Protein AF-A8Y5W8-F1 (afdb_monomer_lite)

InterPro domains:
  IPR005025 NADPH-dependent FMN reductase-like domain [PF03358] (26-63)
  IPR014063 Arsenate resistance ArsH [PTHR43590] (20-64)
  IPR029039 Flavoprotein-like superfamily [G3DSA:3.40.50.360] (1-68)
  IPR029039 Flavoprotein-like superfamily [SSF52218] (18-71)

pLDDT: mean 83.03, std 13.98, range [43.66, 95.5]

Foldseek 3Di:
DDDDPPDDPVPADLQVCVVVVPPAAAEEEDEFDDPDPDGPSVVVSVVVQVRSVSSRHHYDYDDCVVVVPDPPDD

Organism: NCBI:txid358686

Structure (mmCIF, N/CA/C/O backbone):
data_AF-A8Y5W8-F1
#
_entry.id   AF-A8Y5W8-F1
#
loop_
_atom_site.group_PDB
_atom_site.id
_atom_site.type_symbol
_atom_site.label_atom_id
_atom_site.label_alt_id
_atom_site.label_comp_id
_atom_site.label_asym_id
_atom_site.label_entity_id
_atom_site.label_seq_id
_atom_site.pdbx_PDB_ins_code
_atom_site.Cartn_x
_atom_site.Cartn_y
_atom_site.Cartn_z
_atom_site.occupancy
_atom_site.B_iso_or_equiv
_atom_site.auth_seq_id
_atom_site.auth_comp_id
_atom_site.auth_asym_id
_atom_site.auth_atom_id
_atom_site.pdbx_PDB_model_num
ATOM 1 N N . MET A 1 1 ? -2.535 18.273 2.981 1.00 46.97 1 MET A N 1
ATOM 2 C CA . MET A 1 1 ? -3.849 17.648 2.738 1.00 46.97 1 MET A CA 1
ATOM 3 C C . MET A 1 1 ? -3.632 16.619 1.650 1.00 46.97 1 MET A C 1
ATOM 5 O O . MET A 1 1 ? -3.381 17.011 0.515 1.00 46.97 1 MET A O 1
ATOM 9 N N . GLU A 1 2 ? -3.538 15.339 2.011 1.00 61.75 2 GLU A N 1
ATOM 10 C CA . GLU A 1 2 ? -3.337 14.287 1.014 1.00 61.75 2 GLU A CA 1
ATOM 11 C C . GLU A 1 2 ? -4.503 14.315 0.031 1.00 61.75 2 GLU A C 1
ATOM 13 O O . GLU A 1 2 ? -5.667 14.283 0.424 1.00 61.75 2 GLU A O 1
ATOM 18 N N . LYS A 1 3 ? -4.186 14.478 -1.251 1.00 76.06 3 LYS A N 1
ATOM 19 C CA . LYS A 1 3 ? -5.179 14.566 -2.312 1.00 76.06 3 LYS A CA 1
ATOM 20 C C . LYS A 1 3 ? -5.057 13.300 -3.141 1.00 76.06 3 LYS A C 1
ATOM 22 O O . LYS A 1 3 ? -3.991 13.039 -3.700 1.00 76.06 3 LYS A O 1
ATOM 27 N N . PHE A 1 4 ? -6.137 12.532 -3.209 1.00 84.81 4 PHE A N 1
ATOM 28 C CA . PHE A 1 4 ? -6.247 11.356 -4.063 1.00 84.81 4 PHE A CA 1
ATOM 29 C C . PHE A 1 4 ? -7.144 11.702 -5.260 1.00 84.81 4 PHE A C 1
ATOM 31 O O . PHE A 1 4 ? -8.351 11.487 -5.208 1.00 84.81 4 PHE A O 1
ATOM 38 N N . PRO A 1 5 ? -6.595 12.308 -6.330 1.00 85.88 5 PRO A N 1
ATOM 39 C CA . PRO A 1 5 ? -7.403 12.854 -7.424 1.00 85.88 5 PRO A CA 1
ATOM 40 C C . PRO A 1 5 ? -8.176 11.788 -8.212 1.00 85.88 5 PRO A C 1
ATOM 42 O O . PRO A 1 5 ? -9.181 12.112 -8.830 1.00 85.88 5 PRO A O 1
ATOM 45 N N . ALA A 1 6 ? -7.704 10.540 -8.196 1.00 88.25 6 ALA A N 1
ATOM 46 C CA . ALA A 1 6 ? -8.322 9.410 -8.887 1.00 88.25 6 ALA A CA 1
ATOM 47 C C . ALA A 1 6 ? -9.122 8.485 -7.949 1.00 88.25 6 ALA A C 1
ATOM 49 O O . ALA A 1 6 ? -9.569 7.423 -8.375 1.00 88.25 6 ALA A O 1
ATOM 50 N N . LEU A 1 7 ? -9.268 8.844 -6.670 1.00 89.06 7 LEU A N 1
ATOM 51 C CA . LEU A 1 7 ? -9.979 8.015 -5.704 1.00 89.06 7 LEU A CA 1
ATOM 52 C C . LEU A 1 7 ? -11.485 8.140 -5.900 1.00 89.06 7 LEU A C 1
ATOM 54 O O . LEU A 1 7 ? -12.037 9.237 -5.836 1.00 89.06 7 LEU A O 1
ATOM 58 N N . ASN A 1 8 ? -12.150 7.002 -6.072 1.00 90.12 8 ASN A N 1
ATOM 59 C CA . ASN A 1 8 ? -13.592 6.942 -5.908 1.00 90.12 8 ASN A CA 1
ATOM 60 C C . ASN A 1 8 ? -13.917 6.903 -4.408 1.00 90.12 8 ASN A C 1
ATOM 62 O O . ASN A 1 8 ? -13.640 5.909 -3.736 1.00 90.12 8 ASN A O 1
ATOM 66 N N . THR A 1 9 ? -14.510 7.980 -3.897 1.00 86.94 9 THR A N 1
ATOM 67 C CA . THR A 1 9 ? -14.874 8.113 -2.482 1.00 86.94 9 THR A CA 1
ATOM 68 C C . THR A 1 9 ? -15.966 7.139 -2.051 1.00 86.94 9 THR A C 1
ATOM 70 O O . THR A 1 9 ? -16.009 6.779 -0.883 1.00 86.94 9 THR A O 1
ATOM 73 N N . GLU A 1 10 ? -16.816 6.664 -2.966 1.00 89.75 10 GLU A N 1
ATOM 74 C CA . GLU A 1 10 ? -17.848 5.664 -2.647 1.00 89.75 10 GLU A CA 1
ATOM 75 C C . GLU A 1 10 ? -17.244 4.297 -2.299 1.00 89.75 10 GLU A C 1
ATOM 77 O O . GLU A 1 10 ? -17.855 3.502 -1.589 1.00 89.75 10 GLU A O 1
ATOM 82 N N . CYS A 1 11 ? -16.031 4.022 -2.786 1.00 88.56 11 CYS A N 1
ATOM 83 C CA . CYS A 1 11 ? -15.306 2.780 -2.528 1.00 88.56 11 CYS A CA 1
ATOM 84 C C . CYS A 1 11 ? -14.229 2.924 -1.443 1.00 88.56 11 CYS A C 1
ATOM 86 O O . CYS A 1 11 ? -13.491 1.969 -1.198 1.00 88.56 11 CYS A O 1
ATOM 88 N N . PHE A 1 12 ? -14.094 4.101 -0.824 1.00 89.25 12 PHE A N 1
ATOM 89 C CA . PHE A 1 12 ? -13.039 4.381 0.143 1.00 89.25 12 PHE A CA 1
ATOM 90 C C . PHE A 1 12 ? -13.608 4.585 1.543 1.00 89.25 12 PHE A C 1
ATOM 92 O O . PHE A 1 12 ? -14.388 5.502 1.781 1.00 89.25 12 PHE A O 1
ATOM 99 N N . ASP A 1 13 ? -13.171 3.745 2.478 1.00 88.19 13 ASP A N 1
ATOM 100 C CA . ASP A 1 13 ? -13.572 3.822 3.878 1.00 88.19 13 ASP A CA 1
ATOM 101 C C . ASP A 1 13 ? -12.382 4.201 4.759 1.00 88.19 13 ASP A C 1
ATOM 103 O O . ASP A 1 13 ? -11.505 3.384 5.040 1.00 88.19 13 ASP A O 1
ATOM 107 N N . GLN A 1 14 ? -12.374 5.453 5.205 1.00 86.25 14 GLN A N 1
ATOM 108 C CA . GLN A 1 14 ? -11.338 5.987 6.081 1.00 86.25 14 GLN A CA 1
ATOM 109 C C . GLN A 1 14 ? -11.453 5.468 7.528 1.00 86.25 14 GLN A C 1
ATOM 111 O O . GLN A 1 14 ? -10.478 5.502 8.271 1.00 86.25 14 GLN A O 1
ATOM 116 N N . HIS A 1 15 ? -12.623 4.959 7.924 1.00 84.06 15 HIS A N 1
ATOM 117 C CA . HIS A 1 15 ? -12.930 4.506 9.284 1.00 84.06 15 HIS A CA 1
ATOM 118 C C . HIS A 1 15 ? -12.977 2.977 9.390 1.00 84.06 15 HIS A C 1
ATOM 120 O O . HIS A 1 15 ? -13.495 2.421 10.361 1.00 84.06 15 HIS A O 1
ATOM 126 N N . ILE A 1 16 ? -12.423 2.264 8.406 1.00 86.50 16 ILE A N 1
ATOM 127 C CA . ILE A 1 16 ? -12.47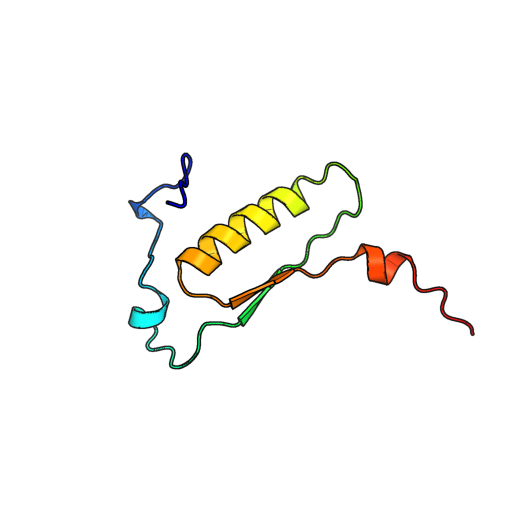8 0.802 8.371 1.00 86.50 16 ILE A CA 1
ATOM 128 C C . ILE A 1 16 ? -11.818 0.164 9.602 1.00 86.50 16 ILE A C 1
ATOM 130 O O . ILE A 1 16 ? -12.319 -0.833 10.115 1.00 86.50 16 ILE A O 1
ATOM 134 N N . ALA A 1 17 ? -10.743 0.764 10.126 1.00 82.19 17 ALA A N 1
ATOM 135 C CA . ALA A 1 17 ? -10.073 0.287 11.333 1.00 82.19 17 ALA A CA 1
ATOM 136 C C . ALA A 1 17 ? -10.984 0.359 12.574 1.00 82.19 17 ALA A C 1
ATOM 138 O O . ALA A 1 17 ? -11.016 -0.580 13.372 1.00 82.19 17 ALA A O 1
ATOM 139 N N . GLU A 1 18 ? -11.780 1.427 12.695 1.00 83.25 18 GLU A N 1
ATOM 140 C CA . GLU A 1 18 ? -12.766 1.597 13.769 1.00 83.25 18 GLU A CA 1
ATOM 141 C C . GLU A 1 18 ? -13.907 0.582 13.634 1.00 83.25 18 GLU A C 1
ATOM 143 O O . GLU A 1 18 ? -14.281 -0.070 14.610 1.00 83.25 18 GLU A O 1
ATOM 148 N N . ARG A 1 19 ? -14.424 0.397 12.410 1.00 85.75 19 ARG A N 1
ATOM 149 C CA . ARG A 1 19 ? -15.500 -0.564 12.102 1.00 85.75 19 ARG A CA 1
ATOM 150 C C . ARG A 1 19 ? -15.099 -2.014 12.361 1.00 85.75 19 ARG A C 1
ATOM 152 O O . ARG A 1 19 ? -15.955 -2.837 12.672 1.00 85.75 19 ARG A O 1
ATOM 159 N N . LEU A 1 20 ? -13.816 -2.328 12.206 1.00 85.62 20 LEU A N 1
ATOM 160 C CA . LEU A 1 20 ? -13.248 -3.642 12.504 1.00 85.62 20 LEU A CA 1
ATOM 161 C C . LEU A 1 20 ? -12.844 -3.796 13.980 1.00 85.62 20 LEU A C 1
ATOM 163 O O . LEU A 1 20 ? -12.351 -4.858 14.354 1.00 85.62 20 LEU A O 1
ATOM 167 N N . HIS A 1 21 ? -13.060 -2.770 14.814 1.00 85.50 21 HIS A N 1
ATOM 168 C CA . HIS A 1 21 ? -12.700 -2.747 16.234 1.00 85.50 21 HIS A CA 1
ATOM 169 C C . HIS A 1 21 ? -11.238 -3.144 16.496 1.00 85.50 21 HIS A C 1
ATOM 171 O O . HIS A 1 21 ? -10.924 -3.829 17.473 1.00 85.50 21 HIS A O 1
ATOM 177 N N . LEU A 1 22 ? -10.332 -2.727 15.610 1.00 83.75 22 LEU A N 1
ATOM 178 C CA . LEU A 1 22 ? -8.911 -3.016 15.747 1.00 83.75 22 LEU A CA 1
ATOM 179 C C . LEU A 1 22 ? -8.321 -2.168 16.881 1.00 83.75 22 LEU A C 1
ATOM 181 O O . LEU A 1 22 ? -8.409 -0.943 16.856 1.00 83.75 22 LEU A O 1
ATOM 185 N N . GLN A 1 23 ? -7.718 -2.820 17.880 1.00 83.31 23 GLN A N 1
ATOM 186 C CA . GLN A 1 23 ? -7.023 -2.119 18.971 1.00 83.31 23 GLN A CA 1
ATOM 187 C C . GLN A 1 23 ? -5.670 -1.543 18.536 1.00 83.31 23 GLN A C 1
ATOM 189 O O . GLN A 1 23 ? -5.212 -0.554 19.100 1.00 83.31 23 GLN A O 1
ATOM 194 N N . GLU A 1 24 ? -5.046 -2.150 17.526 1.00 87.31 24 GLU A N 1
ATOM 195 C CA . GLU A 1 24 ? -3.785 -1.707 16.938 1.00 87.31 24 GLU A CA 1
ATOM 196 C C . GLU A 1 24 ? -3.964 -1.471 15.434 1.00 87.31 24 GLU A C 1
ATOM 198 O O . GLU A 1 24 ? -4.735 -2.193 14.791 1.00 87.31 24 GLU A O 1
ATOM 203 N N . PRO A 1 25 ? -3.251 -0.493 14.845 1.00 87.12 25 PRO A N 1
ATOM 204 C CA . PRO A 1 25 ? -3.302 -0.266 13.409 1.00 87.12 25 PRO A CA 1
ATOM 205 C C . PRO A 1 25 ? -2.854 -1.532 12.658 1.00 87.12 25 PRO A C 1
ATOM 207 O O . PRO A 1 25 ? -1.828 -2.127 13.007 1.00 87.12 25 PRO A O 1
ATOM 210 N N . PRO A 1 26 ? -3.584 -1.969 11.617 1.00 89.88 26 PRO A N 1
ATOM 211 C CA . PRO A 1 26 ? -3.222 -3.166 10.874 1.00 89.88 26 PRO A CA 1
ATOM 212 C C . PRO A 1 26 ? -1.858 -2.979 10.209 1.00 89.88 26 PRO A C 1
ATOM 214 O O . PRO A 1 26 ? -1.627 -2.010 9.487 1.00 89.88 26 PRO A O 1
ATOM 217 N N . ARG A 1 27 ? -0.945 -3.922 10.453 1.00 93.25 27 ARG A N 1
ATOM 218 C CA . ARG A 1 27 ? 0.433 -3.875 9.955 1.00 93.25 27 ARG A CA 1
ATOM 219 C C . ARG A 1 27 ? 0.522 -4.594 8.616 1.00 93.25 27 ARG A C 1
ATOM 221 O O . ARG A 1 27 ? 0.395 -5.815 8.558 1.00 93.25 27 ARG A O 1
ATOM 228 N N . ILE A 1 28 ? 0.753 -3.845 7.543 1.00 94.00 28 ILE A N 1
ATOM 229 C CA . ILE A 1 28 ? 0.747 -4.357 6.171 1.00 94.00 28 ILE A CA 1
ATOM 230 C C . ILE A 1 28 ? 2.143 -4.214 5.568 1.00 94.00 28 ILE A C 1
ATOM 232 O O . ILE A 1 28 ? 2.694 -3.118 5.486 1.00 94.00 28 ILE A O 1
ATOM 236 N N . LEU A 1 29 ? 2.712 -5.332 5.114 1.00 95.25 29 LEU A N 1
ATOM 237 C CA . LEU A 1 29 ? 3.946 -5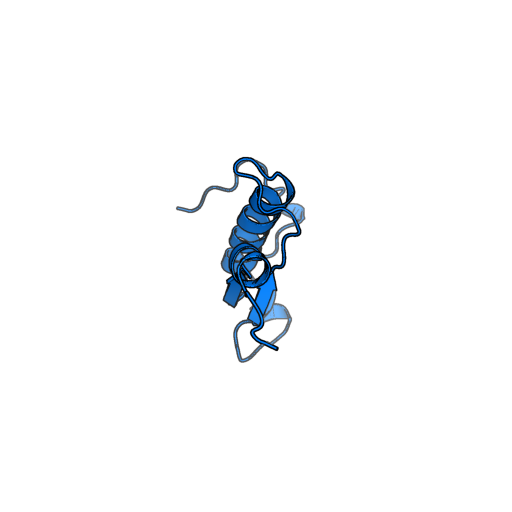.348 4.332 1.00 95.25 29 LEU A CA 1
ATOM 238 C C . LEU A 1 29 ? 3.604 -5.478 2.845 1.00 95.25 29 LEU A C 1
ATOM 240 O O . LEU A 1 29 ? 3.020 -6.476 2.428 1.00 95.25 29 LEU A O 1
ATOM 244 N N . ILE A 1 30 ? 4.000 -4.493 2.044 1.00 94.69 30 ILE A N 1
ATOM 245 C CA . ILE A 1 30 ? 3.799 -4.495 0.595 1.00 94.69 30 ILE A CA 1
ATOM 246 C C . ILE A 1 30 ? 5.079 -4.957 -0.103 1.00 94.69 30 ILE A C 1
ATOM 248 O O . ILE A 1 30 ? 6.167 -4.412 0.103 1.00 94.69 30 ILE A O 1
ATOM 252 N N . LEU A 1 31 ? 4.923 -5.965 -0.958 1.00 92.81 31 LEU A N 1
ATOM 253 C CA . LEU A 1 31 ? 5.967 -6.544 -1.796 1.00 92.81 31 LEU A CA 1
ATOM 254 C C . LEU A 1 31 ? 5.750 -6.087 -3.243 1.00 92.81 31 LEU A C 1
ATOM 256 O O . LEU A 1 31 ? 4.636 -6.168 -3.759 1.00 92.81 31 LEU A O 1
ATOM 260 N N . TYR A 1 32 ? 6.811 -5.654 -3.921 1.00 91.06 32 TYR A N 1
ATOM 261 C CA . TYR A 1 32 ? 6.794 -5.397 -5.363 1.00 91.06 32 TYR A CA 1
ATOM 262 C C . TYR A 1 32 ? 7.903 -6.191 -6.058 1.00 91.06 32 TYR A C 1
ATOM 264 O O . TYR A 1 32 ? 8.990 -6.364 -5.519 1.00 91.06 32 TYR A O 1
ATOM 272 N N . GLY A 1 33 ? 7.626 -6.700 -7.261 1.00 85.94 33 GLY A N 1
ATOM 273 C CA . GLY A 1 33 ? 8.491 -7.676 -7.944 1.00 85.94 33 GLY A CA 1
ATOM 274 C C . GLY A 1 33 ? 9.491 -7.108 -8.955 1.00 85.94 33 GLY A C 1
ATOM 275 O O . GLY A 1 33 ? 10.105 -7.875 -9.688 1.00 85.94 33 GLY A O 1
ATOM 276 N N . SER A 1 34 ? 9.638 -5.786 -9.070 1.00 83.44 34 SER A N 1
ATOM 277 C CA . SER A 1 34 ? 10.507 -5.173 -10.086 1.00 83.44 34 SER A CA 1
ATOM 278 C C . SER A 1 34 ? 11.485 -4.177 -9.471 1.00 83.44 34 SER A C 1
ATOM 280 O O . SER A 1 34 ? 11.074 -3.203 -8.843 1.00 83.44 34 SER A O 1
ATOM 282 N N . VAL A 1 35 ? 12.775 -4.424 -9.723 1.00 82.38 35 VAL A N 1
ATOM 283 C CA . VAL A 1 35 ? 13.938 -3.609 -9.315 1.00 82.38 35 VAL A CA 1
ATOM 284 C C . VAL A 1 35 ? 14.332 -2.551 -10.352 1.00 82.38 35 VAL A C 1
ATOM 286 O O . VAL A 1 35 ? 15.348 -1.880 -10.207 1.00 82.38 35 VAL A O 1
ATOM 289 N N . ARG A 1 36 ? 13.558 -2.413 -11.434 1.00 84.44 36 ARG A N 1
ATOM 290 C CA . ARG A 1 36 ? 13.831 -1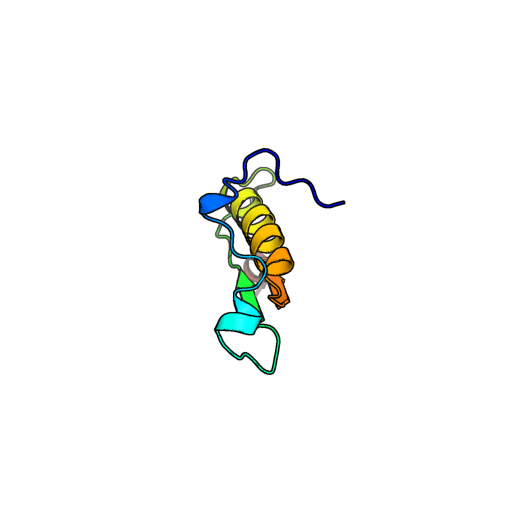.419 -12.478 1.00 84.44 36 ARG A CA 1
ATOM 291 C C . ARG A 1 36 ? 13.571 -0.010 -11.952 1.00 84.44 36 ARG A C 1
ATOM 293 O O . ARG A 1 36 ? 12.662 0.200 -11.151 1.00 84.44 36 ARG A O 1
ATOM 300 N N . GLU A 1 37 ? 14.301 0.958 -12.494 1.00 79.62 37 GLU A N 1
ATOM 301 C CA . GLU A 1 37 ? 14.139 2.377 -12.166 1.00 79.62 37 GLU A CA 1
ATOM 302 C C . GLU A 1 37 ? 12.693 2.857 -12.382 1.00 79.62 37 GLU A C 1
ATOM 304 O O . GLU A 1 37 ? 12.091 3.462 -11.497 1.00 79.62 37 GLU A O 1
ATOM 309 N N . ARG A 1 38 ? 12.067 2.487 -13.506 1.00 85.94 38 ARG A N 1
ATOM 310 C CA . ARG A 1 38 ? 10.635 2.705 -13.747 1.00 85.94 38 ARG A CA 1
ATOM 311 C C . ARG A 1 38 ? 9.873 1.394 -13.592 1.00 85.94 38 ARG A C 1
ATOM 313 O O . ARG A 1 38 ? 9.963 0.506 -14.437 1.00 85.94 38 ARG A O 1
ATOM 320 N N . SER A 1 39 ? 9.121 1.278 -12.504 1.00 87.62 39 SER A N 1
ATOM 321 C CA . SER A 1 39 ? 8.442 0.047 -12.105 1.00 87.62 39 SER A CA 1
ATOM 322 C C . SER A 1 39 ? 6.981 0.348 -11.782 1.00 87.62 39 SER A C 1
ATOM 324 O O . SER A 1 39 ? 6.682 0.929 -10.743 1.00 87.62 39 SER A O 1
ATOM 326 N N . TYR A 1 40 ? 6.062 -0.035 -12.675 1.00 90.38 40 TYR A N 1
ATOM 327 C CA . TYR A 1 40 ? 4.626 0.200 -12.473 1.00 90.38 40 TYR A CA 1
ATOM 328 C C . TYR A 1 40 ? 4.087 -0.531 -11.243 1.00 90.38 40 TYR A C 1
ATOM 330 O O . TYR A 1 40 ? 3.269 0.024 -10.520 1.00 90.38 40 TYR A O 1
ATOM 338 N N . SER A 1 41 ? 4.587 -1.737 -10.959 1.00 89.00 41 SER A N 1
ATOM 339 C CA . SER A 1 41 ? 4.223 -2.463 -9.740 1.00 89.00 41 SER A CA 1
ATOM 340 C C . SER A 1 41 ? 4.693 -1.744 -8.477 1.00 89.00 41 SER A C 1
ATOM 342 O O . SER A 1 41 ? 3.970 -1.754 -7.487 1.00 89.00 41 SER A O 1
ATOM 344 N N . ARG A 1 42 ? 5.850 -1.067 -8.516 1.00 90.31 42 ARG A N 1
ATOM 345 C CA . ARG A 1 42 ? 6.304 -0.206 -7.416 1.00 90.31 42 ARG A CA 1
ATOM 346 C C . ARG A 1 42 ? 5.406 1.021 -7.249 1.00 90.31 42 ARG A C 1
ATOM 348 O O . ARG A 1 42 ? 4.995 1.295 -6.134 1.00 90.31 42 ARG A O 1
ATOM 355 N N . PHE A 1 43 ? 5.043 1.709 -8.332 1.00 92.81 43 PHE A N 1
ATOM 356 C CA . PHE A 1 43 ? 4.153 2.876 -8.243 1.00 92.81 43 PHE A CA 1
ATOM 357 C C . PHE A 1 43 ? 2.760 2.514 -7.721 1.00 92.81 43 PHE A C 1
ATOM 359 O O . PHE A 1 43 ? 2.209 3.221 -6.886 1.00 92.81 43 PHE A O 1
ATOM 366 N N . VAL A 1 44 ? 2.203 1.385 -8.167 1.00 92.94 44 VAL A N 1
ATOM 367 C CA . VAL A 1 44 ? 0.926 0.883 -7.639 1.00 92.94 44 VAL A CA 1
ATOM 368 C C . VAL A 1 44 ? 1.057 0.512 -6.165 1.00 92.94 44 VAL A C 1
ATOM 370 O O . VAL A 1 44 ? 0.172 0.841 -5.383 1.00 92.94 44 VAL A O 1
ATOM 373 N N . ALA A 1 45 ? 2.156 -0.136 -5.769 1.00 94.00 45 ALA A N 1
ATOM 374 C CA . ALA A 1 45 ? 2.429 -0.442 -4.369 1.00 94.00 45 ALA A CA 1
ATOM 375 C C . ALA A 1 45 ? 2.483 0.835 -3.511 1.00 94.00 45 ALA A C 1
ATOM 377 O O . ALA A 1 45 ? 1.852 0.882 -2.458 1.00 94.00 45 ALA A O 1
ATOM 378 N N . GLU A 1 46 ? 3.200 1.865 -3.963 1.00 93.12 46 GLU A N 1
ATOM 379 C CA . GLU A 1 46 ? 3.321 3.155 -3.272 1.00 93.12 46 GLU A CA 1
ATOM 380 C C . GLU A 1 46 ? 1.955 3.836 -3.104 1.00 93.12 46 GLU A C 1
ATOM 382 O O . GLU A 1 46 ? 1.593 4.212 -1.988 1.00 93.12 46 GLU A O 1
ATOM 387 N N . GLU A 1 47 ? 1.148 3.914 -4.168 1.00 94.25 47 GLU A N 1
ATOM 388 C CA . GLU A 1 47 ? -0.206 4.477 -4.087 1.00 94.25 47 GLU A CA 1
ATOM 389 C C . GLU A 1 47 ? -1.140 3.642 -3.200 1.00 94.25 47 GLU A C 1
ATOM 391 O O . GLU A 1 47 ? -1.897 4.202 -2.406 1.00 94.25 47 GLU A O 1
ATOM 396 N N . ALA A 1 48 ? -1.057 2.310 -3.258 1.00 93.69 48 ALA A N 1
ATOM 397 C CA . ALA A 1 48 ? -1.809 1.436 -2.361 1.00 93.69 48 ALA A CA 1
ATOM 398 C C . ALA A 1 48 ? -1.417 1.670 -0.895 1.00 93.69 48 ALA A C 1
ATOM 400 O O . ALA A 1 48 ? -2.285 1.740 -0.028 1.00 93.69 48 ALA A O 1
ATOM 401 N N . GLY A 1 49 ? -0.126 1.855 -0.610 1.00 94.69 49 GLY A N 1
ATOM 402 C CA . GLY A 1 49 ? 0.344 2.178 0.733 1.00 94.69 49 GLY A CA 1
ATOM 403 C C . GLY A 1 49 ? -0.168 3.522 1.239 1.00 94.69 49 GLY A C 1
ATOM 404 O O . GLY A 1 49 ? -0.552 3.616 2.404 1.00 94.69 49 GLY A O 1
ATOM 405 N N . ARG A 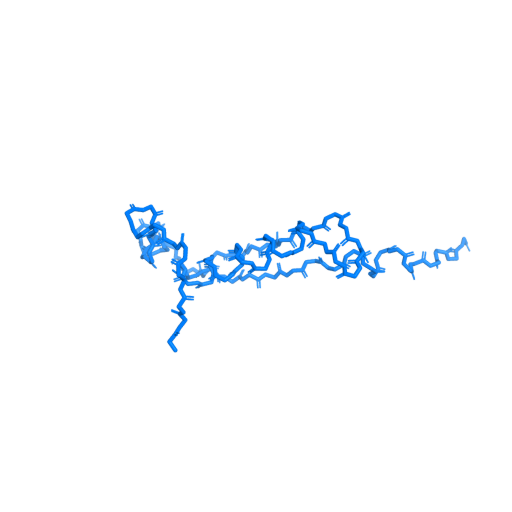1 50 ? -0.260 4.541 0.376 1.00 93.25 50 ARG A N 1
ATOM 406 C CA . ARG A 1 50 ? -0.884 5.826 0.732 1.00 93.25 50 ARG A CA 1
ATOM 407 C C . ARG A 1 50 ? -2.360 5.657 1.096 1.00 93.25 50 ARG A C 1
ATOM 409 O O . ARG A 1 50 ? -2.785 6.169 2.126 1.00 93.25 50 ARG A O 1
ATOM 416 N N . LEU A 1 51 ? -3.122 4.894 0.308 1.00 92.75 51 LEU A N 1
ATOM 417 C CA . LEU A 1 51 ? -4.530 4.609 0.609 1.00 92.75 51 LEU A CA 1
ATOM 418 C C . LEU A 1 51 ? -4.686 3.855 1.933 1.00 92.75 51 LEU A C 1
ATOM 420 O O . LEU A 1 51 ? -5.459 4.275 2.785 1.00 92.75 51 LEU A O 1
ATOM 424 N N . LEU A 1 52 ? -3.917 2.787 2.139 1.00 92.31 52 LEU A N 1
ATOM 425 C CA . LEU A 1 52 ? -3.973 1.983 3.363 1.00 92.31 52 LEU A CA 1
ATOM 426 C C . LEU A 1 52 ? -3.574 2.792 4.605 1.00 92.31 52 LEU A C 1
ATOM 428 O O . LEU A 1 52 ? -4.190 2.643 5.656 1.00 92.31 52 LEU A O 1
ATOM 432 N N . THR A 1 53 ? -2.595 3.690 4.477 1.00 91.94 53 THR A N 1
ATOM 433 C CA . THR A 1 53 ? -2.198 4.603 5.561 1.00 91.94 53 THR A CA 1
ATOM 434 C C . THR A 1 53 ? -3.329 5.574 5.898 1.00 91.94 53 THR A C 1
ATOM 436 O O . THR A 1 53 ? -3.646 5.764 7.070 1.00 91.94 53 THR A O 1
ATOM 439 N N . ALA A 1 54 ? -4.003 6.128 4.885 1.00 90.31 54 ALA A N 1
ATOM 440 C CA . ALA A 1 54 ? -5.182 6.970 5.082 1.00 90.31 54 ALA A CA 1
ATOM 441 C C . ALA A 1 54 ? -6.364 6.206 5.715 1.00 90.31 54 ALA A C 1
ATOM 443 O O . ALA A 1 54 ? -7.152 6.809 6.436 1.00 90.31 54 ALA A O 1
ATOM 444 N N . MET A 1 55 ? -6.458 4.888 5.509 1.00 90.19 55 MET A N 1
ATOM 445 C CA . MET A 1 55 ? -7.425 3.995 6.171 1.00 90.19 55 MET A CA 1
ATOM 446 C C . MET A 1 55 ? -7.021 3.591 7.606 1.00 90.19 55 MET A C 1
ATOM 448 O O . MET A 1 55 ? -7.737 2.825 8.251 1.00 90.19 55 MET A O 1
ATOM 452 N N . GLY A 1 56 ? -5.877 4.070 8.112 1.00 89.06 56 GLY A N 1
ATOM 453 C CA . GLY A 1 56 ? -5.397 3.809 9.474 1.00 89.06 56 GLY A CA 1
ATOM 454 C C . GLY A 1 56 ? -4.436 2.622 9.622 1.00 89.06 56 GLY A C 1
ATOM 455 O O . GLY A 1 56 ? -4.190 2.185 10.745 1.00 89.06 56 GLY A O 1
ATOM 456 N N . ALA A 1 57 ? -3.892 2.080 8.528 1.00 92.12 57 ALA A N 1
ATOM 457 C CA . ALA A 1 57 ? -2.915 0.990 8.568 1.00 92.12 57 ALA A CA 1
ATOM 458 C C . ALA A 1 57 ? -1.471 1.483 8.776 1.00 92.12 57 ALA A C 1
ATOM 460 O O . ALA A 1 57 ? -1.078 2.539 8.283 1.00 92.12 57 ALA A O 1
ATOM 461 N N . GLU A 1 58 ? -0.638 0.665 9.425 1.00 93.44 58 GLU A N 1
ATOM 462 C CA . GLU A 1 58 ? 0.819 0.831 9.413 1.00 93.44 58 GLU A CA 1
ATOM 463 C C . GLU A 1 58 ? 1.386 0.090 8.194 1.00 93.44 58 GLU A C 1
ATOM 465 O O . GLU A 1 58 ? 1.405 -1.143 8.154 1.00 93.44 58 GLU A O 1
ATOM 470 N N . VAL A 1 59 ? 1.869 0.829 7.194 1.00 95.50 59 VAL A N 1
ATOM 471 C CA . VAL A 1 59 ? 2.379 0.243 5.946 1.00 95.50 59 VAL A CA 1
ATOM 472 C C . VAL A 1 59 ? 3.904 0.247 5.910 1.00 95.50 59 VAL A C 1
ATOM 474 O O . VAL A 1 59 ? 4.550 1.262 6.165 1.00 95.50 59 VAL A O 1
ATOM 477 N N . LYS A 1 60 ? 4.495 -0.887 5.527 1.00 94.94 60 LYS A N 1
ATOM 478 C CA . LYS A 1 60 ? 5.927 -1.021 5.227 1.00 94.94 60 LYS A CA 1
ATOM 479 C C . LYS A 1 60 ? 6.125 -1.584 3.830 1.00 94.94 60 LYS A C 1
ATOM 481 O O . LYS A 1 60 ? 5.326 -2.381 3.352 1.00 94.94 60 LYS A O 1
ATOM 486 N N . PHE A 1 61 ? 7.225 -1.202 3.193 1.00 93.00 61 PHE A N 1
ATOM 487 C CA . PHE A 1 61 ? 7.596 -1.679 1.865 1.00 93.00 61 PHE A CA 1
ATOM 488 C C . PHE A 1 61 ? 8.830 -2.562 1.944 1.00 93.00 61 PHE A C 1
ATOM 490 O O . PHE A 1 61 ? 9.844 -2.179 2.528 1.00 93.00 61 PHE A O 1
ATOM 497 N N . PHE A 1 62 ? 8.766 -3.725 1.310 1.00 89.06 62 PHE A N 1
ATOM 498 C CA . PHE A 1 62 ? 9.940 -4.551 1.087 1.00 89.06 62 PHE A CA 1
ATOM 499 C C . PHE A 1 62 ? 10.657 -4.100 -0.187 1.00 89.06 62 PHE A C 1
ATOM 501 O O . PHE A 1 62 ? 10.039 -4.007 -1.246 1.00 89.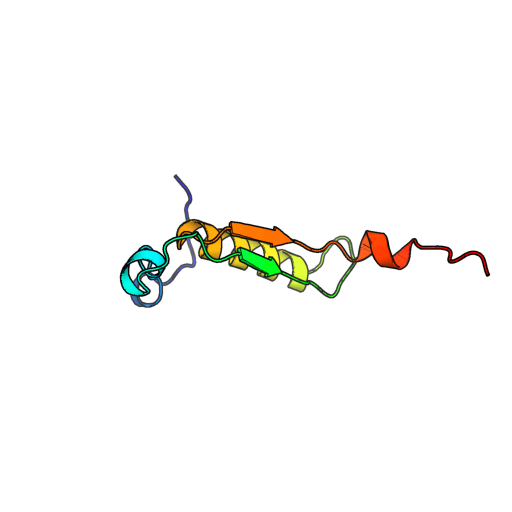06 62 PHE A O 1
ATOM 508 N N . ASN A 1 63 ? 11.963 -3.838 -0.098 1.00 83.44 63 ASN A N 1
ATOM 509 C CA . ASN A 1 63 ? 12.776 -3.478 -1.254 1.00 83.44 63 ASN A CA 1
ATOM 510 C C . ASN A 1 63 ? 13.591 -4.698 -1.744 1.00 83.44 63 ASN A C 1
ATOM 512 O O . ASN A 1 63 ? 14.591 -5.049 -1.111 1.00 83.44 63 ASN A O 1
ATOM 516 N N . PRO A 1 64 ? 13.221 -5.316 -2.885 1.00 78.38 64 PRO A N 1
ATOM 517 C CA . PRO A 1 64 ? 13.878 -6.513 -3.417 1.00 78.38 64 PRO A CA 1
ATOM 518 C C . PRO A 1 64 ? 15.303 -6.267 -3.938 1.00 78.38 64 PRO A C 1
ATOM 520 O O . PRO A 1 64 ? 16.030 -7.227 -4.198 1.00 78.38 64 PRO A O 1
ATOM 523 N N . PHE A 1 65 ? 15.745 -5.011 -4.070 1.00 70.81 65 PHE A N 1
ATOM 524 C CA . PHE A 1 65 ? 17.139 -4.710 -4.405 1.00 70.81 65 PHE A CA 1
ATOM 525 C C . PHE A 1 65 ? 18.102 -5.258 -3.341 1.00 70.81 65 PHE A C 1
ATOM 527 O O . PHE A 1 65 ? 19.165 -5.772 -3.680 1.00 70.81 65 PHE A O 1
ATOM 534 N N . TRP A 1 66 ? 17.688 -5.248 -2.069 1.00 60.56 66 TRP A N 1
ATOM 535 C CA . TRP A 1 66 ? 18.478 -5.793 -0.961 1.00 60.56 66 TRP A CA 1
ATOM 536 C C . TRP A 1 66 ? 18.668 -7.310 -1.059 1.00 60.56 66 TRP A C 1
ATOM 538 O O . TRP A 1 66 ? 19.708 -7.818 -0.655 1.00 60.56 66 TRP A O 1
ATOM 548 N N . THR A 1 67 ? 17.708 -8.039 -1.641 1.00 57.28 67 THR A N 1
ATOM 549 C CA . THR A 1 67 ? 17.846 -9.487 -1.877 1.00 57.28 67 THR A CA 1
ATOM 550 C C . THR A 1 67 ? 18.614 -9.829 -3.145 1.00 57.28 67 THR A C 1
ATOM 552 O O . THR A 1 67 ? 19.242 -10.879 -3.203 1.00 57.28 67 THR A O 1
ATOM 555 N N . ALA A 1 68 ? 18.596 -8.957 -4.157 1.00 55.19 68 ALA A N 1
ATOM 556 C CA . ALA A 1 68 ? 19.343 -9.176 -5.396 1.00 55.19 68 ALA A CA 1
ATOM 557 C C . ALA A 1 68 ? 20.864 -8.996 -5.218 1.00 55.19 68 ALA A C 1
ATOM 559 O O . ALA A 1 68 ? 21.637 -9.491 -6.033 1.00 55.19 68 ALA A O 1
ATOM 560 N N . PHE A 1 69 ? 21.284 -8.310 -4.150 1.00 53.56 69 PHE A N 1
ATOM 561 C CA . PHE A 1 69 ? 22.680 -8.011 -3.818 1.00 53.56 69 PHE A CA 1
ATOM 562 C C . PHE A 1 69 ? 23.186 -8.757 -2.574 1.00 53.56 69 PHE A C 1
ATOM 564 O O . PHE A 1 69 ? 24.090 -8.283 -1.893 1.00 53.56 69 PHE A O 1
ATOM 571 N N . CYS A 1 70 ? 22.629 -9.930 -2.268 1.00 47.91 70 CYS A N 1
ATOM 572 C CA . CYS A 1 70 ? 23.263 -10.844 -1.324 1.00 47.91 70 CYS A CA 1
ATOM 573 C C . CYS A 1 70 ? 24.229 -11.758 -2.101 1.00 47.91 70 CYS A C 1
ATOM 575 O O . CYS A 1 70 ? 23.771 -12.726 -2.714 1.00 47.91 70 CYS A O 1
ATOM 577 N N . PRO A 1 71 ? 25.553 -11.497 -2.120 1.00 49.84 71 PRO A N 1
ATOM 578 C CA . PRO A 1 71 ? 26.493 -12.561 -2.401 1.00 49.84 71 PRO A CA 1
ATOM 579 C C . PRO A 1 71 ? 26.445 -13.451 -1.162 1.00 49.84 71 PRO A C 1
ATOM 581 O O . PRO A 1 71 ? 27.015 -13.105 -0.135 1.00 49.84 71 PRO A O 1
ATOM 584 N N . PHE A 1 72 ? 25.703 -14.552 -1.203 1.00 43.66 72 PHE A N 1
ATOM 585 C CA . PHE A 1 72 ? 25.923 -15.614 -0.227 1.00 43.66 72 PHE A CA 1
ATOM 586 C C . PHE A 1 72 ? 27.392 -16.042 -0.387 1.00 43.66 72 PHE A C 1
ATOM 588 O O . PHE A 1 72 ? 27.735 -16.524 -1.472 1.00 43.66 72 PHE A O 1
ATOM 595 N N . PRO A 1 73 ? 28.287 -15.858 0.604 1.00 48.72 73 PRO A N 1
ATOM 596 C CA . PRO A 1 73 ? 29.478 -16.677 0.621 1.00 48.72 73 PRO A CA 1
ATOM 597 C C . PRO A 1 73 ? 29.005 -18.087 0.988 1.00 48.72 73 PRO A C 1
ATOM 599 O O . PRO A 1 73 ? 28.247 -18.267 1.946 1.00 48.72 73 PRO A O 1
ATOM 602 N N . ALA A 1 74 ? 29.373 -19.055 0.152 1.00 45.41 74 ALA A N 1
ATOM 603 C CA . ALA A 1 74 ? 29.331 -20.464 0.520 1.00 45.41 74 ALA A CA 1
ATOM 604 C C . ALA A 1 74 ? 30.188 -20.719 1.770 1.00 45.41 74 ALA A C 1
ATOM 606 O O . ALA A 1 74 ? 31.1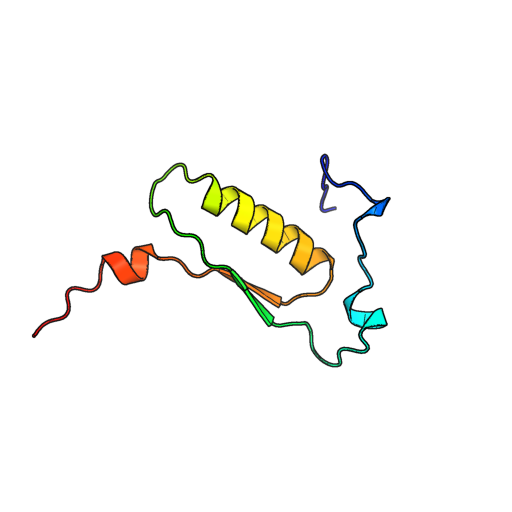85 -19.979 1.957 1.00 45.41 74 ALA A O 1
#

Sequence (74 aa):
MEKFPALNTECFDQHIAERLHLQEPPRILILYGSVRERSYSRFVAEEAGRLLTAMGAEVKFFNPFWTAFCPFPA

Secondary structure (DSSP, 8-state):
----TT--GGG--TTHHHHTT-SS--EEEEE----SSS-HHHHHHHHHHHHHHHTT-EEEEE-THHHHT-----

Radius of gyration: 15.77 Å; chains: 1; bounding box: 47×38×33 Å